Protein AF-A0A524J190-F1 (afdb_monomer)

Structure (mmCIF, N/CA/C/O backbone):
data_AF-A0A524J190-F1
#
_entry.id   AF-A0A524J190-F1
#
loop_
_atom_site.group_PDB
_atom_site.id
_atom_site.type_symbol
_atom_site.label_atom_id
_atom_site.label_alt_id
_atom_site.label_comp_id
_atom_site.label_asym_id
_atom_site.label_entity_id
_atom_site.label_seq_id
_atom_site.pdbx_PDB_ins_code
_atom_site.Cartn_x
_atom_site.Cartn_y
_atom_site.Cartn_z
_atom_site.occupancy
_atom_site.B_iso_or_equiv
_atom_site.auth_seq_id
_atom_site.auth_comp_id
_atom_site.auth_asym_id
_atom_site.auth_atom_id
_atom_site.pdbx_PDB_model_num
ATOM 1 N N . MET A 1 1 ? 9.280 4.421 -36.507 1.00 75.50 1 MET A N 1
ATOM 2 C CA . MET A 1 1 ? 7.904 4.395 -35.959 1.00 75.50 1 MET A CA 1
ATOM 3 C C . MET A 1 1 ? 7.592 2.981 -35.517 1.00 75.50 1 MET A C 1
ATOM 5 O O . MET A 1 1 ? 7.813 2.068 -36.305 1.00 75.50 1 MET A O 1
ATOM 9 N N . VAL A 1 2 ? 7.094 2.807 -34.294 1.00 93.56 2 VAL A N 1
ATOM 10 C CA . VAL A 1 2 ? 6.523 1.528 -33.848 1.00 93.56 2 VAL A CA 1
ATOM 11 C C . VAL A 1 2 ? 5.297 1.217 -34.717 1.00 93.56 2 VAL A C 1
ATOM 13 O O . VAL A 1 2 ? 4.506 2.118 -34.988 1.00 93.56 2 VAL A O 1
ATOM 16 N N . LYS A 1 3 ? 5.182 -0.022 -35.213 1.00 97.12 3 LYS A N 1
ATOM 17 C CA . LYS A 1 3 ? 4.067 -0.482 -36.067 1.00 97.12 3 LYS A CA 1
ATOM 18 C C . LYS A 1 3 ? 3.042 -1.330 -35.303 1.00 97.12 3 LYS A C 1
ATOM 20 O O . LYS A 1 3 ? 1.875 -1.290 -35.666 1.00 97.12 3 LYS A O 1
ATOM 25 N N . ASP A 1 4 ? 3.477 -2.045 -34.264 1.00 97.56 4 ASP A N 1
ATOM 26 C CA . ASP A 1 4 ? 2.639 -2.776 -33.302 1.00 97.56 4 ASP A CA 1
ATOM 27 C C . ASP A 1 4 ? 3.411 -2.969 -31.975 1.00 97.56 4 ASP A C 1
ATOM 29 O O . ASP A 1 4 ? 4.646 -2.957 -31.982 1.00 97.56 4 ASP A O 1
ATOM 33 N N . ALA A 1 5 ? 2.702 -3.129 -30.851 1.00 97.31 5 ALA A N 1
ATOM 34 C CA . ALA A 1 5 ? 3.267 -3.418 -29.528 1.00 97.31 5 ALA A CA 1
ATOM 35 C C . ALA A 1 5 ? 2.266 -4.183 -28.641 1.00 97.31 5 ALA A C 1
ATOM 37 O O . ALA A 1 5 ? 1.071 -3.895 -28.643 1.00 97.31 5 ALA A O 1
ATOM 38 N N . ARG A 1 6 ? 2.760 -5.129 -27.828 1.00 97.25 6 ARG A N 1
ATOM 39 C CA . ARG A 1 6 ? 1.958 -5.909 -26.866 1.00 97.25 6 ARG A CA 1
ATOM 40 C C . ARG A 1 6 ? 2.626 -5.923 -25.492 1.00 97.25 6 ARG A C 1
ATOM 42 O O . ARG A 1 6 ? 3.846 -6.013 -25.409 1.00 97.25 6 ARG A O 1
ATOM 49 N N . SER A 1 7 ? 1.824 -5.870 -24.429 1.00 97.56 7 SER A N 1
ATOM 50 C CA . SER A 1 7 ? 2.265 -5.986 -23.033 1.00 97.56 7 SER A CA 1
ATOM 51 C C . SER A 1 7 ? 1.480 -7.098 -22.342 1.00 97.56 7 SER A C 1
ATOM 53 O O . SER A 1 7 ? 0.272 -7.228 -22.550 1.00 97.56 7 SER A O 1
ATOM 55 N N . THR A 1 8 ? 2.150 -7.940 -21.557 1.00 97.81 8 THR A N 1
ATOM 56 C CA . THR A 1 8 ? 1.515 -9.065 -20.856 1.00 97.81 8 THR A CA 1
ATOM 57 C C . THR A 1 8 ? 2.147 -9.243 -19.480 1.00 97.81 8 THR A C 1
ATOM 59 O O . THR A 1 8 ? 3.368 -9.308 -19.358 1.00 97.81 8 THR A O 1
ATOM 62 N N . GLY A 1 9 ? 1.313 -9.319 -18.440 1.00 96.94 9 GLY A N 1
ATOM 63 C CA . GLY A 1 9 ? 1.725 -9.675 -17.084 1.00 96.94 9 GLY A CA 1
ATOM 64 C C . GLY A 1 9 ? 1.467 -11.157 -16.829 1.00 96.94 9 GLY A C 1
ATOM 65 O O . GLY A 1 9 ? 0.322 -11.595 -16.860 1.00 96.94 9 GLY A O 1
ATOM 66 N N . ASN A 1 10 ? 2.521 -11.926 -16.557 1.00 97.44 10 ASN A N 1
ATOM 67 C CA . ASN A 1 10 ? 2.445 -13.392 -16.470 1.00 97.44 10 ASN A CA 1
ATOM 68 C C . ASN A 1 10 ? 2.304 -13.923 -15.031 1.00 97.44 10 ASN A C 1
ATOM 70 O O . ASN A 1 10 ? 2.562 -15.098 -14.779 1.00 97.44 10 ASN A O 1
ATOM 74 N N . LEU A 1 11 ? 1.931 -13.069 -14.073 1.00 97.88 11 LEU A N 1
ATOM 75 C CA . LEU A 1 11 ? 1.809 -13.433 -12.661 1.00 97.88 11 LEU A CA 1
ATOM 76 C C . LEU A 1 11 ? 0.466 -12.981 -12.088 1.00 97.88 11 LEU A C 1
ATOM 78 O O . LEU A 1 11 ? 0.096 -11.814 -12.189 1.00 97.88 11 LEU A O 1
ATOM 82 N N . PHE A 1 12 ? -0.206 -13.896 -11.390 1.00 97.94 12 PHE A N 1
ATOM 83 C CA . PHE A 1 12 ? -1.415 -13.630 -10.619 1.00 97.94 12 PHE A CA 1
ATOM 84 C C . PHE A 1 12 ? -1.289 -14.238 -9.220 1.00 97.94 12 PHE A C 1
ATOM 86 O O . PHE A 1 12 ? -0.833 -15.368 -9.066 1.00 97.94 12 PHE A O 1
ATOM 93 N N . ARG A 1 13 ? -1.695 -13.480 -8.194 1.00 98.31 13 ARG A N 1
ATOM 94 C CA . ARG A 1 13 ? -1.713 -13.939 -6.790 1.00 98.31 13 ARG A CA 1
ATOM 95 C C . ARG A 1 13 ? -3.085 -13.849 -6.121 1.00 98.31 13 ARG A C 1
ATOM 97 O O . ARG A 1 13 ? -3.262 -14.430 -5.062 1.00 98.31 13 ARG A O 1
ATOM 104 N N . GLY A 1 14 ? -4.041 -13.125 -6.709 1.00 97.81 14 GLY A N 1
ATOM 105 C CA . GLY A 1 14 ? -5.420 -13.071 -6.212 1.00 97.81 14 GLY A CA 1
ATOM 106 C C . GLY A 1 14 ? -5.594 -12.479 -4.811 1.00 97.81 14 GLY A C 1
ATOM 107 O O . GLY A 1 14 ? -6.368 -13.015 -4.025 1.00 97.81 14 GLY A O 1
ATOM 108 N N . ILE A 1 15 ? -4.908 -11.375 -4.485 1.00 98.19 15 ILE A N 1
ATOM 109 C CA . ILE A 1 15 ? -5.013 -10.735 -3.156 1.00 98.19 15 ILE A CA 1
ATOM 110 C C . ILE A 1 15 ? -6.466 -10.355 -2.815 1.00 98.19 15 ILE A C 1
ATOM 112 O O . ILE A 1 15 ? -6.891 -10.529 -1.679 1.00 98.19 15 ILE A O 1
ATOM 116 N N . GLU A 1 16 ? -7.258 -9.931 -3.799 1.00 98.19 16 GLU A N 1
ATOM 117 C CA . GLU A 1 16 ? -8.689 -9.632 -3.631 1.00 98.19 16 GLU A CA 1
ATOM 118 C C . GLU A 1 16 ? -9.505 -10.857 -3.195 1.00 98.19 16 GLU A C 1
ATOM 120 O O . GLU A 1 16 ? -10.438 -10.735 -2.406 1.00 98.19 16 GLU A O 1
ATOM 125 N N . LEU A 1 17 ? -9.140 -12.050 -3.677 1.00 98.44 17 LEU A N 1
ATOM 126 C CA . LEU A 1 17 ? -9.770 -13.307 -3.272 1.00 98.44 17 LEU A CA 1
ATOM 127 C C . LEU A 1 17 ? -9.342 -13.695 -1.853 1.00 98.44 17 LEU A C 1
ATOM 129 O O . LEU A 1 17 ? -10.178 -14.123 -1.066 1.00 98.44 17 LEU A O 1
ATOM 133 N N . ILE A 1 18 ? -8.063 -13.500 -1.514 1.00 98.19 18 ILE A N 1
ATOM 134 C CA . ILE A 1 18 ? -7.501 -13.792 -0.183 1.00 98.19 18 ILE A CA 1
ATOM 135 C C . ILE A 1 18 ? -8.139 -12.930 0.917 1.00 98.19 18 ILE A C 1
ATOM 137 O O . ILE A 1 18 ? -8.228 -13.375 2.063 1.00 98.19 18 ILE A O 1
ATOM 141 N N . LEU A 1 19 ? -8.562 -11.708 0.580 1.00 98.12 19 LEU A N 1
ATOM 142 C CA . LEU A 1 19 ? -9.203 -10.774 1.509 1.00 98.12 19 LEU A CA 1
ATOM 143 C C . LEU A 1 19 ? -10.651 -11.140 1.857 1.00 98.12 19 LEU A C 1
ATOM 145 O O . LEU A 1 19 ? -11.166 -10.637 2.856 1.00 98.12 19 LEU A O 1
ATOM 149 N N . ARG A 1 20 ? -11.314 -11.992 1.067 1.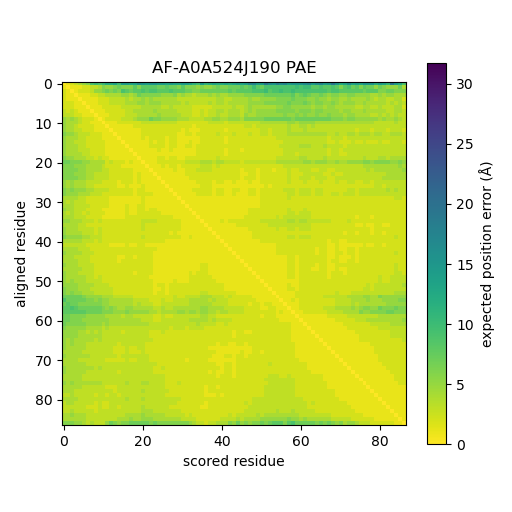00 98.12 20 ARG A N 1
ATOM 150 C CA . ARG A 1 20 ? -12.690 -12.416 1.357 1.00 98.12 20 ARG A CA 1
ATOM 151 C C . ARG A 1 20 ? -12.750 -13.148 2.693 1.00 98.12 20 ARG A C 1
ATOM 153 O O . ARG A 1 20 ? -11.843 -13.905 3.033 1.00 98.12 20 ARG A O 1
ATOM 160 N N . ASP A 1 21 ? -13.807 -12.871 3.450 1.00 97.19 21 ASP A N 1
ATOM 161 C CA . ASP A 1 21 ? -14.087 -13.471 4.762 1.00 97.19 21 ASP A CA 1
ATOM 162 C C . ASP A 1 21 ? -12.978 -13.272 5.817 1.00 97.19 21 ASP A C 1
ATOM 164 O O . ASP A 1 21 ? -12.986 -13.898 6.878 1.00 97.19 21 ASP A O 1
ATOM 168 N N . ARG A 1 22 ? -12.021 -12.368 5.562 1.00 97.62 22 ARG A N 1
ATOM 169 C CA . ARG A 1 22 ? -11.035 -11.922 6.551 1.00 97.62 22 ARG A CA 1
ATOM 170 C C . ARG A 1 22 ? -11.620 -10.824 7.418 1.00 97.62 22 ARG A C 1
ATOM 172 O O . ARG A 1 22 ? -12.496 -10.066 6.999 1.00 97.62 22 ARG A O 1
ATOM 179 N N . HIS A 1 23 ? -11.077 -10.688 8.624 1.00 98.00 23 HIS A N 1
ATOM 180 C CA . HIS A 1 23 ? -11.409 -9.542 9.449 1.00 98.00 23 HIS A CA 1
ATOM 181 C C . HIS A 1 23 ? -10.952 -8.264 8.709 1.00 98.00 23 HIS A C 1
ATOM 183 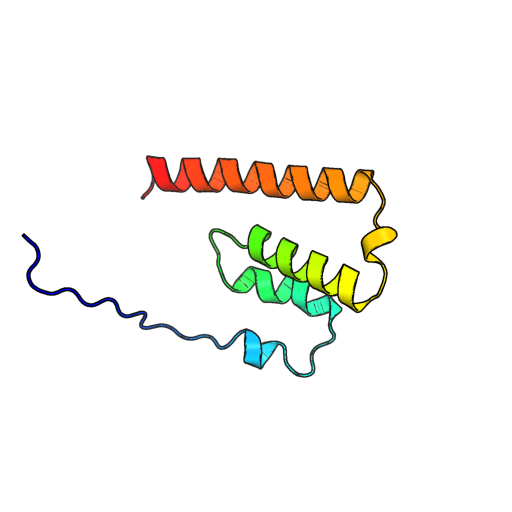O O . HIS A 1 23 ? -9.781 -8.182 8.344 1.00 98.00 23 HIS A O 1
ATOM 189 N N . PRO A 1 24 ? -11.802 -7.231 8.519 1.00 97.44 24 PRO A N 1
ATOM 190 C CA . PRO A 1 24 ? -11.453 -6.063 7.698 1.00 97.44 24 PRO A CA 1
ATOM 191 C C . PRO A 1 24 ? -10.139 -5.382 8.102 1.00 97.44 24 PRO A C 1
ATOM 193 O O . PRO A 1 24 ? -9.339 -5.009 7.252 1.00 97.44 24 PRO A O 1
ATOM 196 N N . ARG A 1 25 ? -9.865 -5.292 9.409 1.00 97.44 25 ARG A N 1
ATOM 197 C CA . ARG A 1 25 ? -8.593 -4.774 9.955 1.00 97.44 25 ARG A CA 1
ATOM 198 C C . ARG A 1 25 ? -7.330 -5.475 9.434 1.00 97.44 25 ARG A C 1
ATOM 200 O O . ARG A 1 25 ? -6.287 -4.831 9.376 1.00 97.44 25 ARG A O 1
ATOM 207 N N . ASP A 1 26 ? -7.411 -6.735 9.013 1.00 98.06 26 ASP A N 1
ATOM 208 C CA . ASP A 1 26 ? -6.262 -7.464 8.464 1.00 98.06 26 ASP A CA 1
ATOM 209 C C . ASP A 1 26 ? -5.868 -6.939 7.075 1.00 98.06 26 ASP A C 1
ATOM 211 O O . ASP A 1 26 ? -4.726 -7.120 6.643 1.00 98.06 26 ASP A O 1
ATOM 215 N N . ALA A 1 27 ? -6.781 -6.243 6.381 1.00 98.31 27 ALA A N 1
ATOM 216 C CA . ALA A 1 27 ? -6.549 -5.721 5.039 1.00 98.31 27 ALA A CA 1
ATOM 217 C C . ALA A 1 27 ? -5.314 -4.817 4.985 1.00 98.31 27 ALA A C 1
ATOM 219 O O . ALA A 1 27 ? -4.513 -4.956 4.067 1.00 98.31 27 ALA A O 1
ATOM 220 N N . GLN A 1 28 ? -5.099 -3.967 5.997 1.00 97.62 28 GLN A N 1
ATOM 221 C CA . GLN A 1 28 ? -3.954 -3.052 6.052 1.00 97.62 28 GLN A CA 1
ATOM 222 C C . GLN A 1 28 ? -2.602 -3.781 6.001 1.00 97.62 28 GLN A C 1
ATOM 224 O O . GLN A 1 28 ? -1.648 -3.275 5.407 1.00 97.62 28 GLN A O 1
ATOM 229 N N . VAL A 1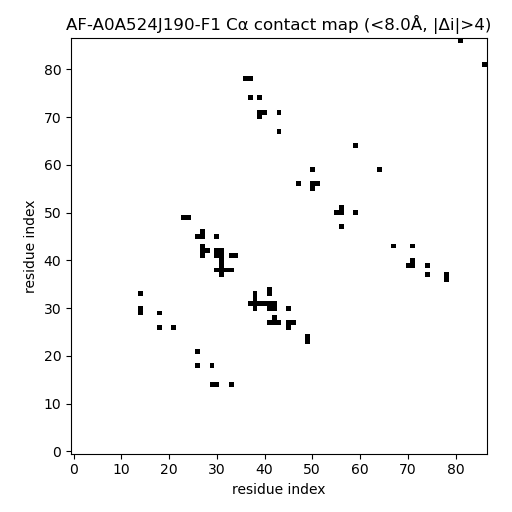 29 ? -2.516 -4.974 6.593 1.00 97.69 29 VAL A N 1
ATOM 230 C CA . VAL A 1 29 ? -1.291 -5.784 6.619 1.00 97.69 29 VAL A CA 1
ATOM 231 C C . VAL A 1 29 ? -1.195 -6.661 5.374 1.00 97.69 29 VAL A C 1
ATOM 233 O O . VAL A 1 29 ? -0.121 -6.763 4.772 1.00 97.69 29 VAL A O 1
ATOM 236 N N . ILE A 1 30 ? -2.304 -7.279 4.960 1.00 98.38 30 ILE A N 1
ATOM 237 C CA . ILE A 1 30 ? -2.347 -8.191 3.811 1.00 98.38 30 ILE A CA 1
ATOM 238 C C . ILE A 1 30 ? -2.038 -7.444 2.507 1.00 98.38 30 ILE A C 1
ATOM 240 O O . ILE A 1 30 ? -1.219 -7.915 1.714 1.00 98.38 30 ILE A O 1
ATOM 244 N N . THR A 1 31 ? -2.622 -6.261 2.283 1.00 98.62 31 THR A N 1
ATOM 245 C CA . THR A 1 31 ? -2.469 -5.526 1.013 1.00 98.62 31 THR A CA 1
ATOM 246 C C . THR A 1 31 ? -1.054 -5.004 0.785 1.00 98.62 31 THR A C 1
ATOM 248 O O . THR A 1 31 ? -0.634 -4.900 -0.364 1.00 98.62 31 THR A O 1
ATOM 251 N N . GLN A 1 32 ? -0.256 -4.777 1.833 1.00 98.56 32 GLN A N 1
ATOM 252 C CA . GLN A 1 32 ? 1.170 -4.444 1.679 1.00 98.56 32 GLN A CA 1
ATOM 253 C C . GLN A 1 32 ? 1.933 -5.499 0.874 1.00 98.56 32 GLN A C 1
ATOM 255 O O . GLN A 1 32 ? 2.931 -5.190 0.234 1.00 98.56 32 GLN A O 1
ATOM 260 N N . ARG A 1 33 ? 1.468 -6.755 0.874 1.00 98.19 33 ARG A N 1
ATOM 261 C CA . ARG A 1 33 ? 2.124 -7.843 0.143 1.00 98.19 33 ARG A CA 1
ATOM 262 C C . ARG A 1 33 ? 1.756 -7.829 -1.340 1.00 98.19 33 ARG A C 1
ATOM 264 O O . ARG A 1 33 ? 2.267 -8.661 -2.081 1.00 98.19 33 ARG A O 1
ATOM 271 N N . ILE A 1 34 ? 0.921 -6.897 -1.814 1.00 98.44 34 ILE A N 1
ATOM 272 C CA . ILE A 1 34 ? 0.676 -6.696 -3.251 1.00 98.44 34 ILE A CA 1
ATOM 273 C C . ILE A 1 34 ? 1.964 -6.258 -3.956 1.00 98.44 34 ILE A C 1
ATOM 275 O O . ILE A 1 34 ? 2.230 -6.743 -5.049 1.00 98.44 34 ILE A O 1
ATOM 279 N N . CYS A 1 35 ? 2.805 -5.427 -3.347 1.00 98.19 35 CYS A N 1
ATOM 280 C CA . CYS A 1 35 ? 4.049 -4.992 -3.972 1.00 98.19 35 CYS A CA 1
ATOM 281 C C . CYS A 1 35 ? 5.155 -4.849 -2.929 1.00 98.19 35 CYS A C 1
ATOM 283 O O . CYS A 1 35 ? 4.957 -4.204 -1.906 1.00 98.19 35 CYS A O 1
ATOM 285 N N . GLY A 1 36 ? 6.327 -5.428 -3.206 1.00 96.75 36 GLY A N 1
ATOM 286 C CA . GLY A 1 36 ? 7.501 -5.290 -2.339 1.00 96.75 36 GLY A CA 1
ATOM 287 C C . GLY A 1 36 ? 8.195 -3.930 -2.450 1.00 96.75 36 GLY A C 1
ATOM 288 O O . GLY A 1 36 ? 8.923 -3.557 -1.540 1.00 96.75 36 GLY A O 1
ATOM 289 N N . VAL A 1 37 ? 7.948 -3.188 -3.535 1.00 98.19 37 VAL A N 1
ATOM 290 C CA . VAL A 1 37 ? 8.544 -1.865 -3.783 1.00 98.19 37 VAL A CA 1
ATOM 291 C C . VAL A 1 37 ? 7.671 -0.747 -3.218 1.00 98.19 37 VAL A C 1
ATOM 293 O O . VAL A 1 37 ? 8.185 0.158 -2.572 1.00 98.19 37 VAL A O 1
ATOM 296 N N . CYS A 1 38 ? 6.343 -0.837 -3.369 1.00 97.94 38 CYS A N 1
ATOM 297 C CA . CYS A 1 38 ? 5.387 0.149 -2.851 1.00 97.94 38 CYS A CA 1
ATOM 298 C C . CYS A 1 38 ? 4.396 -0.399 -1.799 1.00 97.94 38 CYS A C 1
ATOM 300 O O . CYS A 1 38 ? 3.191 -0.132 -1.881 1.00 97.94 38 CYS A O 1
ATOM 302 N N . PRO A 1 39 ? 4.858 -1.134 -0.764 1.00 98.00 39 PRO A N 1
ATOM 303 C CA . PRO A 1 39 ? 3.965 -1.715 0.239 1.00 98.00 39 PRO A CA 1
ATOM 304 C C . PRO A 1 39 ? 3.200 -0.633 1.012 1.00 98.00 39 PRO A C 1
ATOM 306 O O . PRO A 1 39 ? 2.028 -0.819 1.348 1.00 98.00 39 PRO A O 1
ATOM 309 N N . GLN A 1 40 ? 3.837 0.519 1.247 1.00 97.69 40 GLN A N 1
ATOM 310 C CA . GLN A 1 40 ? 3.258 1.622 2.006 1.00 97.69 40 GLN A CA 1
ATOM 311 C C . GLN A 1 40 ? 2.027 2.220 1.320 1.00 97.69 40 GLN A C 1
ATOM 313 O O . GLN A 1 40 ? 1.039 2.508 1.992 1.00 97.69 40 GLN A O 1
ATOM 318 N N . SER A 1 41 ? 2.036 2.339 -0.009 1.00 98.06 41 SER A N 1
ATOM 319 C CA . SER A 1 41 ? 0.890 2.841 -0.776 1.00 98.06 41 SER A CA 1
ATOM 320 C C . SER A 1 41 ? -0.341 1.947 -0.604 1.00 98.06 41 SER A C 1
ATOM 322 O O . SER A 1 41 ?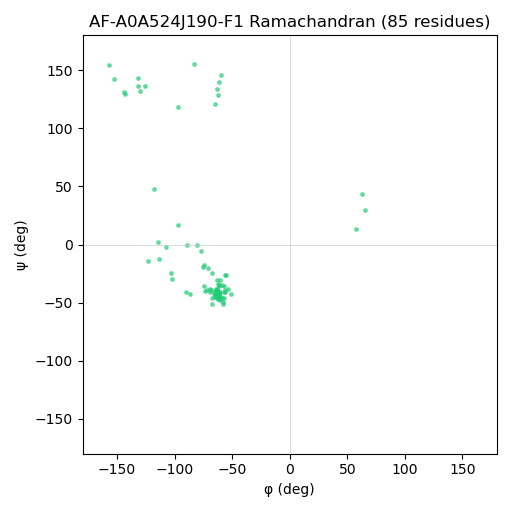 -1.443 2.442 -0.369 1.00 98.06 41 SER A O 1
ATOM 324 N N . HIS A 1 42 ? -0.157 0.622 -0.627 1.00 98.62 42 HIS A N 1
ATOM 325 C CA . HIS A 1 42 ? -1.245 -0.331 -0.393 1.00 98.62 42 HIS A CA 1
ATOM 326 C C . HIS A 1 42 ? -1.751 -0.318 1.057 1.00 98.62 42 HIS A C 1
ATOM 328 O O . HIS A 1 42 ? -2.961 -0.390 1.285 1.00 98.62 42 HIS A O 1
ATOM 334 N N . ALA A 1 43 ? -0.846 -0.184 2.031 1.00 98.12 43 ALA A N 1
ATOM 335 C CA . ALA A 1 43 ? -1.199 0.013 3.438 1.00 98.12 43 ALA A CA 1
ATOM 336 C C . ALA A 1 43 ? -2.015 1.293 3.658 1.00 98.12 43 ALA A C 1
ATOM 338 O O . ALA A 1 43 ? -2.995 1.281 4.406 1.00 98.12 43 ALA A O 1
ATOM 339 N N . MET A 1 44 ? -1.607 2.393 3.025 1.00 98.38 44 MET A N 1
ATOM 340 C CA . MET A 1 44 ? -2.260 3.692 3.148 1.00 98.38 44 MET A CA 1
ATOM 341 C C . MET A 1 44 ? -3.653 3.677 2.532 1.00 98.38 44 MET A C 1
ATOM 343 O O . MET A 1 44 ? -4.602 4.097 3.192 1.00 98.38 44 MET A O 1
ATOM 347 N N . ALA A 1 45 ? -3.795 3.121 1.327 1.00 98.38 45 ALA A N 1
ATOM 348 C CA . ALA A 1 45 ? -5.097 2.945 0.693 1.00 98.38 45 ALA A CA 1
ATOM 349 C C . ALA A 1 45 ? -6.037 2.103 1.571 1.00 98.38 45 ALA A C 1
ATOM 351 O O . ALA A 1 45 ? -7.138 2.545 1.883 1.00 98.38 45 ALA A O 1
ATOM 352 N N . ALA A 1 46 ? -5.574 0.945 2.059 1.00 98.38 46 ALA A N 1
ATOM 353 C CA . ALA A 1 46 ? -6.372 0.090 2.937 1.00 98.38 46 ALA A CA 1
ATOM 354 C C . ALA A 1 46 ? -6.757 0.791 4.251 1.00 98.38 46 ALA A C 1
ATOM 356 O O . ALA A 1 46 ? -7.896 0.676 4.690 1.00 98.38 46 ALA A O 1
ATOM 357 N N . SER A 1 47 ? -5.838 1.549 4.859 1.00 98.12 47 SER A N 1
ATOM 358 C CA . SER A 1 47 ? -6.122 2.326 6.074 1.00 98.12 47 SER A CA 1
ATOM 359 C C . SER A 1 47 ? -7.217 3.367 5.841 1.00 98.12 47 SER A C 1
ATOM 361 O O . SER A 1 47 ? -8.156 3.435 6.623 1.00 98.12 47 SER A O 1
ATOM 363 N N . LEU A 1 48 ? -7.132 4.138 4.751 1.00 98.25 48 LEU A N 1
ATOM 364 C CA . LEU A 1 48 ? -8.133 5.156 4.418 1.00 98.25 48 LEU A CA 1
ATOM 365 C C . LEU A 1 48 ? -9.503 4.533 4.120 1.00 98.25 48 LEU A C 1
ATOM 367 O O . LEU A 1 48 ? -10.519 5.044 4.584 1.00 98.25 48 LEU A O 1
ATOM 371 N N . THR A 1 49 ? -9.537 3.401 3.411 1.00 98.38 49 THR A N 1
ATOM 372 C CA . THR A 1 49 ? -10.779 2.652 3.173 1.00 98.38 49 THR A CA 1
ATOM 373 C C . THR A 1 49 ? -11.386 2.129 4.474 1.00 98.38 49 THR A C 1
ATOM 375 O O . THR A 1 49 ? -12.599 2.185 4.641 1.00 98.38 49 THR A O 1
ATOM 378 N N . LEU A 1 50 ? -10.571 1.636 5.411 1.00 98.38 50 LEU A N 1
ATOM 379 C CA . LEU A 1 50 ? -11.059 1.169 6.711 1.00 98.38 50 LEU A CA 1
ATOM 380 C C . LEU A 1 50 ? -11.561 2.318 7.588 1.00 98.38 50 LEU A C 1
ATOM 382 O O . LEU A 1 50 ? -12.571 2.154 8.269 1.00 98.38 50 LEU A O 1
ATOM 386 N N . ASP A 1 51 ? -10.894 3.472 7.560 1.00 98.44 51 ASP A N 1
ATOM 387 C CA . ASP A 1 51 ? -11.340 4.654 8.298 1.00 98.44 51 ASP A CA 1
ATOM 388 C C . ASP A 1 51 ? -12.725 5.121 7.824 1.00 98.44 51 ASP A C 1
ATOM 390 O O . ASP A 1 51 ? -13.576 5.474 8.647 1.00 98.44 51 ASP A O 1
ATOM 394 N N . ASP A 1 52 ? -12.953 5.103 6.508 1.00 98.44 52 ASP A N 1
ATOM 395 C CA . ASP A 1 52 ? -14.247 5.409 5.897 1.00 98.44 52 ASP A CA 1
ATOM 396 C C . ASP A 1 52 ? -15.295 4.340 6.239 1.00 98.44 52 ASP A C 1
ATOM 398 O O . ASP A 1 52 ? -16.343 4.651 6.805 1.00 98.44 52 ASP A O 1
ATOM 402 N N . ALA A 1 53 ? -14.969 3.060 6.028 1.00 98.06 53 ALA A N 1
ATOM 403 C CA . ALA A 1 53 ? -15.873 1.940 6.291 1.00 98.06 53 ALA A CA 1
ATOM 404 C C . ALA A 1 53 ? -16.299 1.832 7.766 1.00 98.06 53 ALA A C 1
ATOM 406 O O . ALA A 1 53 ? -17.398 1.365 8.063 1.00 98.06 53 ALA A O 1
ATOM 407 N N . PHE A 1 54 ? -15.446 2.255 8.703 1.00 98.12 54 PHE A N 1
ATOM 408 C CA . PHE A 1 54 ? -15.761 2.286 10.135 1.00 98.12 54 PHE A CA 1
ATOM 409 C C . PHE A 1 54 ? -16.404 3.605 10.591 1.00 98.12 54 PHE A C 1
ATOM 411 O O . PHE A 1 54 ? -16.721 3.748 11.773 1.00 98.12 54 PHE A O 1
ATOM 418 N N . GLY A 1 55 ? -16.604 4.577 9.694 1.00 98.00 55 GLY A N 1
ATOM 419 C CA . GLY A 1 55 ? -17.195 5.875 10.034 1.00 98.00 55 GLY A CA 1
ATOM 420 C C . GLY A 1 55 ? -16.323 6.704 10.985 1.00 98.00 55 GLY A C 1
ATOM 421 O O . GLY A 1 55 ? -16.837 7.472 11.807 1.00 98.00 55 GLY A O 1
ATOM 422 N N . ILE A 1 56 ? -15.000 6.525 10.917 1.00 97.81 56 ILE A N 1
ATOM 423 C CA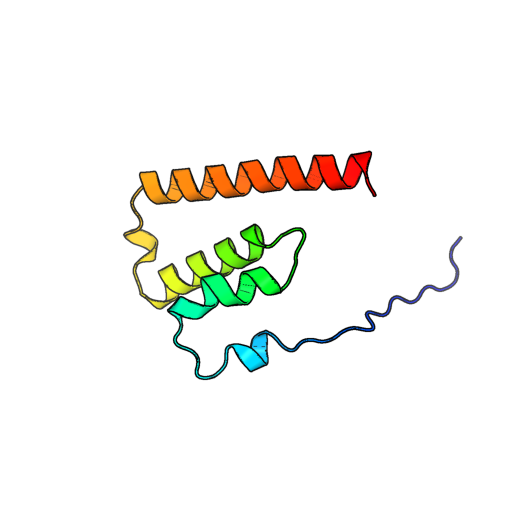 . ILE A 1 56 ? -14.018 7.216 11.766 1.00 97.81 56 ILE A CA 1
ATOM 424 C C . ILE A 1 56 ? -13.096 8.156 10.987 1.00 97.81 56 ILE A C 1
ATOM 426 O O . ILE A 1 56 ? -12.243 8.785 11.606 1.00 97.81 56 ILE A O 1
ATOM 430 N N . ALA A 1 57 ? -13.271 8.308 9.671 1.00 96.25 57 ALA A N 1
ATOM 431 C CA . ALA A 1 57 ? -12.435 9.175 8.834 1.00 96.25 57 ALA A CA 1
ATOM 432 C C . ALA A 1 57 ? -12.296 10.607 9.390 1.00 96.25 57 ALA A C 1
ATOM 434 O O . ALA A 1 57 ? -11.190 11.137 9.476 1.00 96.25 57 ALA A O 1
ATOM 435 N N . ALA A 1 58 ? -13.392 11.202 9.874 1.00 95.50 58 ALA A N 1
ATOM 436 C CA . ALA A 1 58 ? -13.390 12.535 10.491 1.00 95.50 58 ALA A CA 1
ATOM 437 C C . ALA A 1 58 ? -12.843 12.572 11.936 1.00 95.50 58 ALA A C 1
ATOM 439 O O . ALA A 1 58 ? -12.741 13.641 12.531 1.00 95.50 58 ALA A O 1
ATOM 440 N N . LYS A 1 59 ? -12.530 11.412 12.526 1.00 97.31 59 LYS A N 1
ATOM 441 C CA . LYS A 1 59 ? -12.069 11.254 13.917 1.00 97.31 59 LYS A CA 1
ATOM 442 C C . LYS A 1 59 ? -10.582 10.917 14.017 1.00 97.31 59 LYS A C 1
ATOM 444 O O . LYS A 1 59 ? -10.070 10.773 15.126 1.00 97.31 59 LYS A O 1
ATOM 449 N N . ILE A 1 60 ? -9.890 10.763 12.888 1.00 97.75 60 ILE A N 1
ATOM 450 C CA . ILE A 1 60 ? -8.450 10.513 12.875 1.00 97.75 60 ILE A CA 1
ATOM 451 C C . ILE A 1 60 ? -7.733 11.744 13.451 1.00 97.75 60 ILE A C 1
ATOM 453 O O . ILE A 1 60 ? -7.885 12.834 12.900 1.00 97.75 60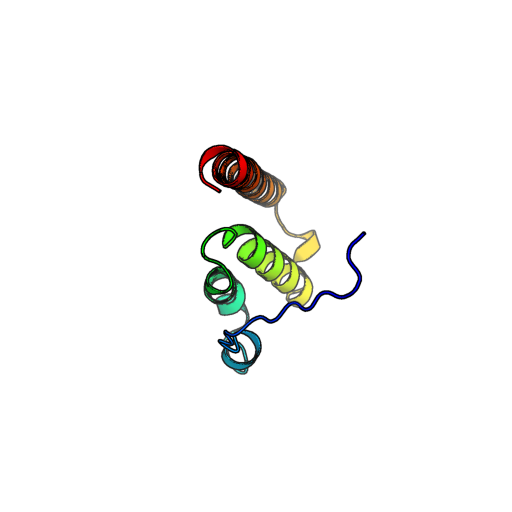 ILE A O 1
ATOM 457 N N . PRO A 1 61 ? -6.946 11.605 14.536 1.00 98.31 61 PRO A N 1
ATOM 458 C CA . PRO A 1 61 ? -6.226 12.735 15.111 1.00 98.31 61 PRO A CA 1
ATOM 459 C C . PRO A 1 61 ? -5.259 13.356 14.101 1.00 98.31 61 PRO A C 1
ATOM 461 O O . PRO A 1 61 ? -4.611 12.637 13.335 1.00 98.31 61 PRO A O 1
ATOM 464 N N . ASP A 1 62 ? -5.073 14.674 14.155 1.00 98.19 62 ASP A N 1
ATOM 465 C CA . ASP A 1 62 ? -4.171 15.375 13.233 1.00 98.19 62 ASP A CA 1
ATOM 466 C C . ASP A 1 62 ? -2.746 14.817 13.259 1.00 98.19 62 ASP A C 1
ATOM 468 O O . ASP A 1 62 ? -2.137 14.620 12.209 1.00 98.19 62 ASP A O 1
ATOM 472 N N . ASN A 1 63 ? -2.244 14.453 14.441 1.00 98.50 63 ASN A N 1
ATOM 473 C CA . ASN A 1 63 ? -0.931 13.824 14.572 1.00 98.50 63 ASN A CA 1
ATOM 474 C C . ASN A 1 63 ? -0.851 12.484 13.822 1.00 98.50 63 ASN A C 1
ATOM 476 O O . ASN A 1 63 ? 0.175 12.186 13.216 1.00 98.50 63 ASN A O 1
ATOM 480 N N . ALA A 1 64 ? -1.930 11.696 13.794 1.00 98.06 64 ALA A N 1
ATOM 481 C CA . ALA A 1 64 ? -1.969 10.445 13.039 1.00 98.06 64 ALA A CA 1
ATOM 482 C C . ALA A 1 64 ? -1.966 10.702 11.523 1.00 98.06 64 ALA A C 1
ATOM 484 O O . ALA A 1 64 ? -1.244 10.029 10.786 1.00 98.06 64 ALA A O 1
ATOM 485 N N . ARG A 1 65 ? -2.709 11.713 11.051 1.00 97.88 65 ARG A N 1
ATOM 486 C CA . ARG A 1 65 ? -2.682 12.151 9.646 1.00 97.88 65 ARG A CA 1
ATOM 487 C C . ARG A 1 65 ? -1.293 12.648 9.235 1.00 97.88 65 ARG A C 1
ATOM 489 O O . ARG A 1 65 ? -0.803 12.274 8.173 1.00 97.88 65 ARG A O 1
ATOM 496 N N . ILE A 1 66 ? -0.638 13.445 10.080 1.00 98.56 66 ILE A N 1
ATOM 497 C CA . ILE A 1 66 ? 0.721 13.949 9.833 1.00 98.56 66 ILE A CA 1
ATOM 498 C C . ILE A 1 66 ? 1.716 12.789 9.753 1.00 98.56 66 ILE A C 1
ATOM 500 O O . ILE A 1 66 ? 2.479 12.719 8.794 1.00 98.56 66 ILE A O 1
ATOM 504 N N . ILE A 1 67 ? 1.673 11.839 10.693 1.00 98.56 67 ILE A N 1
ATOM 505 C CA . ILE A 1 67 ? 2.540 10.650 10.660 1.00 98.56 67 ILE A CA 1
ATOM 506 C C . ILE A 1 67 ? 2.320 9.850 9.371 1.00 98.56 67 ILE A C 1
ATOM 508 O O . ILE A 1 67 ? 3.284 9.498 8.697 1.00 98.56 67 ILE A O 1
ATOM 512 N N . ARG A 1 68 ? 1.066 9.610 8.973 1.00 98.19 68 ARG A N 1
ATOM 513 C CA . ARG A 1 68 ? 0.737 8.927 7.710 1.00 98.19 68 ARG A CA 1
ATOM 514 C C . ARG A 1 68 ? 1.328 9.641 6.486 1.00 98.19 68 ARG A C 1
ATOM 516 O O . ARG A 1 68 ? 1.877 8.982 5.600 1.00 98.19 68 ARG A O 1
ATOM 523 N N . ASN A 1 69 ? 1.277 10.973 6.463 1.00 98.38 69 ASN A N 1
ATOM 524 C CA . ASN A 1 69 ? 1.891 11.778 5.406 1.00 98.38 69 ASN A CA 1
ATOM 525 C C . ASN A 1 69 ? 3.420 11.670 5.413 1.00 98.38 69 ASN A C 1
ATOM 527 O O . ASN A 1 69 ? 4.012 11.515 4.349 1.00 98.38 69 ASN A O 1
ATOM 531 N N . LEU A 1 70 ? 4.056 11.699 6.588 1.00 98.62 70 LEU A N 1
ATOM 532 C CA . LEU A 1 70 ? 5.508 11.544 6.716 1.00 98.62 70 LEU A CA 1
ATOM 533 C C . LEU A 1 70 ? 5.980 10.177 6.210 1.00 98.62 70 LEU A C 1
ATOM 535 O O . LEU A 1 70 ? 6.940 10.116 5.446 1.00 98.62 70 LEU A O 1
ATOM 539 N N . ILE A 1 71 ? 5.28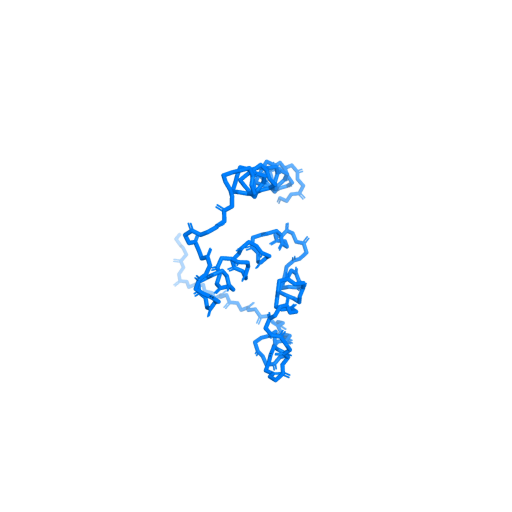7 9.091 6.573 1.00 98.31 71 ILE A N 1
ATOM 540 C CA . ILE A 1 71 ? 5.657 7.748 6.102 1.00 98.31 71 ILE A CA 1
ATOM 541 C C . ILE A 1 71 ? 5.472 7.643 4.579 1.00 98.31 71 ILE A C 1
ATOM 543 O O . ILE A 1 71 ? 6.326 7.089 3.890 1.00 98.31 71 ILE A O 1
ATOM 547 N N . THR A 1 72 ? 4.391 8.214 4.036 1.00 98.12 72 THR A N 1
ATOM 548 C CA . THR A 1 72 ? 4.158 8.242 2.581 1.00 98.12 72 THR A CA 1
ATOM 549 C C . THR A 1 72 ? 5.229 9.059 1.856 1.00 98.12 72 THR A C 1
ATOM 551 O O . THR A 1 72 ? 5.772 8.605 0.854 1.00 98.12 72 THR A O 1
ATOM 554 N N . GLY A 1 73 ? 5.590 10.234 2.382 1.00 98.25 73 GLY A N 1
ATOM 555 C CA . GLY A 1 73 ? 6.641 11.080 1.815 1.00 98.25 73 GLY A CA 1
ATOM 556 C C . GLY A 1 73 ? 8.012 10.402 1.824 1.00 98.25 73 GLY A C 1
ATOM 557 O O . GLY A 1 73 ? 8.711 10.426 0.814 1.00 98.25 73 GLY A O 1
ATOM 558 N N . ALA A 1 74 ? 8.367 9.730 2.924 1.00 98.44 74 ALA A N 1
ATOM 559 C CA . ALA A 1 74 ? 9.605 8.959 3.016 1.00 98.44 74 ALA A CA 1
ATOM 560 C C . ALA A 1 74 ? 9.657 7.828 1.975 1.00 98.44 74 ALA A C 1
ATOM 562 O O . ALA A 1 74 ? 10.696 7.615 1.348 1.00 98.44 7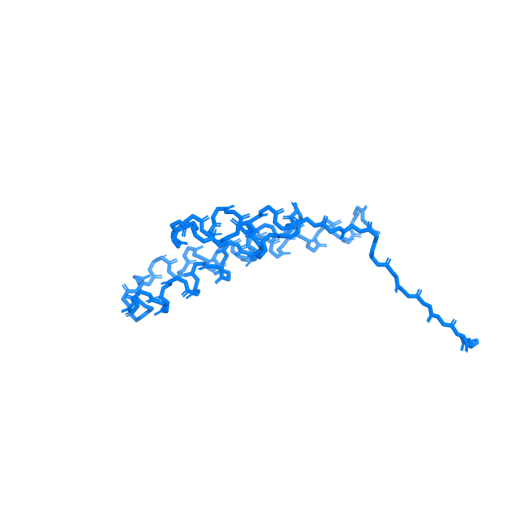4 ALA A O 1
ATOM 563 N N . HIS A 1 75 ? 8.533 7.137 1.753 1.00 98.12 75 HIS A N 1
ATOM 564 C CA . HIS A 1 75 ? 8.439 6.093 0.731 1.00 98.12 75 HIS A CA 1
ATOM 565 C C . HIS A 1 75 ? 8.612 6.652 -0.685 1.00 98.12 75 HIS A C 1
ATOM 567 O O . HIS A 1 75 ? 9.407 6.108 -1.441 1.00 98.12 75 HIS A O 1
ATOM 573 N N . VAL A 1 76 ? 7.972 7.777 -1.019 1.00 98.12 76 VAL A N 1
ATOM 574 C CA . VAL A 1 76 ? 8.135 8.428 -2.333 1.00 98.12 76 VAL A CA 1
ATOM 575 C C . VAL A 1 76 ? 9.601 8.765 -2.605 1.00 98.12 76 VAL A C 1
ATOM 577 O O . VAL A 1 76 ? 10.105 8.464 -3.686 1.00 98.12 76 VAL A O 1
ATOM 580 N N . MET A 1 77 ? 10.303 9.341 -1.624 1.00 98.38 77 MET A N 1
ATOM 581 C CA . MET A 1 77 ? 11.732 9.646 -1.758 1.00 98.38 77 MET A CA 1
ATOM 582 C C . MET A 1 77 ? 12.557 8.379 -2.009 1.00 98.38 77 MET A C 1
ATOM 584 O O . MET A 1 77 ? 13.379 8.354 -2.922 1.00 98.38 77 MET A O 1
ATOM 588 N N . GLN A 1 78 ? 12.323 7.324 -1.224 1.00 98.25 78 GLN A N 1
ATOM 589 C CA . GLN A 1 78 ? 13.028 6.051 -1.372 1.00 98.25 78 GLN A CA 1
ATOM 590 C C . GLN A 1 78 ? 12.759 5.396 -2.732 1.00 98.25 78 GLN A C 1
ATOM 592 O O . GLN A 1 78 ? 13.703 4.928 -3.366 1.00 98.25 78 GLN A O 1
ATOM 597 N N . ASP A 1 79 ? 11.503 5.370 -3.178 1.00 98.31 79 ASP A N 1
ATOM 598 C CA . ASP A 1 79 ? 11.073 4.744 -4.430 1.00 98.31 79 ASP A CA 1
ATOM 599 C C . ASP A 1 79 ? 11.674 5.447 -5.651 1.00 98.31 79 ASP A C 1
ATOM 601 O O . ASP A 1 79 ? 12.209 4.799 -6.546 1.00 98.31 79 ASP A O 1
ATOM 605 N N . HIS A 1 80 ? 11.688 6.783 -5.658 1.00 98.25 80 HIS A N 1
ATOM 606 C CA . HIS A 1 80 ? 12.232 7.547 -6.784 1.00 98.25 80 HIS A CA 1
ATOM 607 C C . HIS A 1 80 ? 13.756 7.458 -6.863 1.00 98.25 80 HIS A C 1
ATOM 609 O O . HIS A 1 80 ? 14.299 7.341 -7.959 1.00 98.25 80 HIS A O 1
ATOM 615 N N . ILE A 1 81 ? 14.452 7.481 -5.721 1.00 98.62 81 ILE A N 1
ATOM 616 C CA . ILE A 1 81 ? 15.904 7.259 -5.686 1.00 98.62 81 ILE A CA 1
ATOM 617 C C . ILE A 1 81 ? 16.218 5.844 -6.182 1.00 98.62 81 ILE A C 1
ATOM 619 O O . ILE A 1 81 ? 17.093 5.691 -7.032 1.00 98.62 81 ILE A O 1
ATOM 623 N N . LEU A 1 82 ? 15.479 4.837 -5.699 1.00 98.38 82 LEU A N 1
ATOM 624 C CA . LEU A 1 82 ? 15.638 3.449 -6.128 1.00 98.38 82 LEU A CA 1
ATOM 625 C C . LEU A 1 82 ? 15.446 3.310 -7.642 1.00 98.38 82 LEU A C 1
ATOM 627 O O . LEU A 1 82 ? 16.295 2.750 -8.328 1.00 98.38 82 LEU A O 1
ATOM 631 N N . HIS A 1 83 ? 14.340 3.838 -8.164 1.00 98.44 83 HIS A N 1
ATOM 632 C CA . HIS A 1 83 ? 14.036 3.767 -9.585 1.00 98.44 83 HIS A CA 1
ATOM 633 C C . HIS A 1 83 ? 15.064 4.516 -10.436 1.00 98.44 83 HIS A C 1
ATOM 635 O O . HIS A 1 83 ? 15.406 4.037 -11.499 1.00 98.44 83 HIS A O 1
ATOM 641 N N . PHE A 1 84 ? 15.565 5.676 -9.998 1.00 98.56 84 PHE A N 1
ATOM 642 C CA . PHE A 1 84 ? 16.499 6.465 -10.806 1.00 98.56 84 PHE A CA 1
ATOM 643 C C . PHE A 1 84 ? 17.915 5.873 -10.865 1.00 98.56 84 PHE A C 1
ATOM 645 O O . PHE A 1 84 ? 18.594 6.020 -11.879 1.00 98.56 84 PHE A O 1
ATOM 652 N N . TYR A 1 85 ? 18.392 5.264 -9.775 1.00 98.56 85 TYR A N 1
ATOM 653 C CA . TYR A 1 85 ? 19.780 4.800 -9.685 1.00 98.56 85 TYR A CA 1
ATOM 654 C C . TYR A 1 85 ? 19.954 3.290 -9.855 1.00 98.56 85 TYR A C 1
ATOM 656 O O . TYR A 1 85 ? 21.055 2.859 -10.200 1.00 98.56 85 TYR A O 1
ATOM 664 N N . GLN A 1 86 ? 18.932 2.478 -9.574 1.00 98.31 86 GLN A N 1
ATOM 665 C CA . GLN A 1 86 ? 19.044 1.017 -9.611 1.00 98.31 86 GLN A CA 1
ATOM 666 C C . GLN A 1 86 ? 18.213 0.337 -10.712 1.00 98.31 86 GLN A C 1
ATOM 668 O O . GLN A 1 86 ? 18.442 -0.852 -10.944 1.00 98.31 86 GLN A O 1
ATOM 673 N N . LEU A 1 87 ? 17.286 1.036 -11.379 1.00 96.62 87 LEU A N 1
ATOM 674 C CA . LEU A 1 87 ? 16.450 0.514 -12.474 1.00 96.62 87 LEU A CA 1
ATOM 675 C C . LEU A 1 87 ? 16.563 1.395 -13.726 1.00 96.62 87 LEU A C 1
ATOM 677 O O . LEU A 1 87 ? 16.403 0.828 -14.829 1.00 96.62 87 LEU A O 1
#

Solvent-accessible surface area (backbone atoms only — not comparable to full-atom values): 5398 Å² total; per-residue (Å²): 131,89,88,80,87,88,86,83,83,95,79,85,82,56,66,77,65,68,54,57,96,47,65,74,81,53,43,34,64,58,40,22,70,76,33,92,83,54,25,65,60,37,23,50,53,37,46,55,52,48,28,52,76,69,74,38,57,93,68,62,51,68,68,57,55,50,50,54,49,52,54,50,52,52,47,53,54,52,49,52,53,45,50,73,76,77,104

Nearest PDB structures (foldseek):
  3l9f-assembly2_C  TM=4.486E-01  e=2.293E+00  Streptococcus mutans UA159

Foldseek 3Di:
DDPDDDDDDPDDDPLVVVCPPDDLVCQLVSQLVVDPLPSLVSNLVSVCVVCVVVVNNVVQDPVN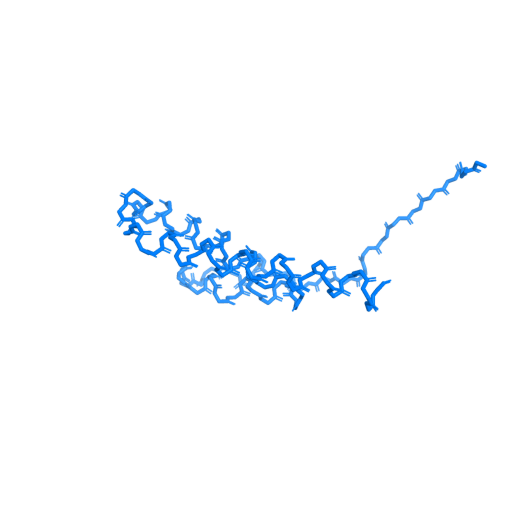VVVSVVVVVVSVVVSVVCVVPPD

Radius of gyration: 16.9 Å; Cα contacts (8 Å, |Δi|>4): 45; chains: 1; bounding box: 37×29×51 Å

Mean predicted aligned error: 2.7 Å

pLDDT: mean 97.7, std 2.5, range [75.5, 98.62]

Secondary structure (DSSP, 8-state):
--------------HHHHTTTS-GGGHHHHGGGG-SSSHHHHHHHHHHHHHHHTT-GGGS-HHHHHHHHHHHHHHHHHHHHHHHHH-

Sequence (87 aa):
MVKDARSTGNLFRGIELILRDRHPRDAQVITQRICGVCPQSHAMAASLTLDDAFGIAAKIPDNARIIRNLITGAHVMQDHILHFYQL